Protein AF-A0AAV9NXJ0-F1 (afdb_monomer_lite)

Structure (mmCIF, N/CA/C/O backbone):
data_AF-A0AAV9NXJ0-F1
#
_entry.id   AF-A0AAV9NXJ0-F1
#
loop_
_atom_site.group_PDB
_atom_site.id
_atom_site.type_symbol
_atom_site.label_atom_id
_atom_site.label_alt_id
_atom_site.label_comp_id
_atom_site.label_asym_id
_atom_site.label_entity_id
_atom_site.label_seq_id
_atom_site.pdbx_PDB_ins_code
_atom_site.Cartn_x
_atom_site.Cartn_y
_atom_site.Cartn_z
_atom_site.occupancy
_atom_site.B_iso_or_equiv
_atom_site.auth_seq_id
_atom_site.auth_comp_id
_atom_site.auth_asym_id
_atom_site.auth_atom_id
_atom_site.pdbx_PDB_model_num
ATOM 1 N N . MET A 1 1 ? -2.490 9.723 11.338 1.00 73.31 1 MET A N 1
ATOM 2 C CA . MET A 1 1 ? -1.341 8.798 11.283 1.00 73.31 1 MET A CA 1
ATOM 3 C C . MET A 1 1 ? -0.363 9.267 10.220 1.00 73.31 1 MET A C 1
ATOM 5 O O . MET A 1 1 ? -0.807 9.698 9.161 1.00 73.31 1 MET A O 1
ATOM 9 N N . THR A 1 2 ? 0.937 9.187 10.500 1.00 88.38 2 THR A N 1
ATOM 10 C CA . THR A 1 2 ? 2.008 9.482 9.538 1.00 88.38 2 THR A CA 1
ATOM 11 C C . THR A 1 2 ? 2.525 8.170 8.956 1.00 88.38 2 THR A C 1
ATOM 13 O O . THR A 1 2 ? 2.880 7.269 9.711 1.00 88.38 2 THR A O 1
ATOM 16 N N . TRP A 1 3 ? 2.547 8.047 7.628 1.00 91.56 3 TRP A N 1
ATOM 17 C CA . TRP A 1 3 ? 3.073 6.862 6.946 1.00 91.56 3 TRP A CA 1
ATOM 18 C C . TRP A 1 3 ? 4.601 6.879 6.963 1.00 91.56 3 TRP A C 1
ATOM 20 O O . TRP A 1 3 ? 5.213 7.838 6.495 1.00 91.56 3 TRP A O 1
ATOM 30 N N . THR A 1 4 ? 5.203 5.829 7.515 1.00 94.81 4 THR A N 1
ATOM 31 C CA . THR A 1 4 ? 6.653 5.609 7.515 1.00 94.81 4 THR A CA 1
ATOM 32 C C . THR A 1 4 ? 7.031 4.614 6.422 1.00 94.81 4 THR A C 1
ATOM 34 O O . THR A 1 4 ? 6.192 3.832 5.975 1.00 94.81 4 THR A O 1
ATOM 37 N N . SER A 1 5 ? 8.306 4.586 6.032 1.00 95.38 5 SER A N 1
ATOM 38 C CA . SER A 1 5 ? 8.808 3.608 5.057 1.00 95.38 5 SER A CA 1
ATOM 39 C C . SER A 1 5 ? 8.569 2.161 5.504 1.00 95.38 5 SER A C 1
ATOM 41 O O . SER A 1 5 ? 8.281 1.302 4.676 1.00 95.38 5 SER A O 1
ATOM 43 N N . GLU A 1 6 ? 8.637 1.892 6.813 1.00 95.12 6 GLU A N 1
ATOM 44 C CA . GLU A 1 6 ? 8.333 0.566 7.360 1.00 95.12 6 GLU A CA 1
ATOM 45 C C . GLU A 1 6 ? 6.843 0.227 7.226 1.00 95.12 6 GLU A C 1
ATOM 47 O O . GLU A 1 6 ? 6.500 -0.879 6.814 1.00 95.12 6 GLU A O 1
ATOM 52 N N . ALA A 1 7 ? 5.952 1.189 7.487 1.00 94.69 7 ALA A N 1
ATOM 53 C CA . ALA A 1 7 ? 4.517 0.985 7.311 1.00 94.69 7 ALA A CA 1
ATOM 54 C C . ALA A 1 7 ? 4.148 0.751 5.834 1.00 94.69 7 ALA A C 1
ATOM 56 O O . ALA A 1 7 ? 3.334 -0.119 5.528 1.00 94.69 7 ALA A O 1
ATOM 57 N N . ASP A 1 8 ? 4.783 1.476 4.908 1.00 95.69 8 ASP A N 1
ATOM 58 C CA . ASP A 1 8 ? 4.602 1.254 3.470 1.00 95.69 8 ASP A CA 1
ATOM 59 C C . ASP A 1 8 ? 5.090 -0.126 3.043 1.00 95.69 8 ASP A C 1
ATOM 61 O O . ASP A 1 8 ? 4.395 -0.828 2.310 1.00 95.69 8 ASP A O 1
ATOM 65 N N . ARG A 1 9 ? 6.267 -0.541 3.523 1.00 96.50 9 ARG A N 1
ATOM 66 C CA . ARG A 1 9 ? 6.810 -1.874 3.265 1.00 96.50 9 ARG A CA 1
ATOM 67 C C . ARG A 1 9 ? 5.843 -2.953 3.744 1.00 96.50 9 ARG A C 1
ATOM 69 O O . ARG A 1 9 ? 5.534 -3.863 2.980 1.00 96.50 9 ARG A O 1
ATOM 76 N N . GLN A 1 10 ? 5.336 -2.846 4.970 1.00 95.44 10 GLN A N 1
ATOM 77 C CA . GLN A 1 10 ? 4.346 -3.783 5.502 1.00 95.44 10 GLN A CA 1
ATOM 78 C C . GLN A 1 10 ? 3.068 -3.810 4.653 1.00 95.44 10 GLN A C 1
ATOM 80 O O . GLN A 1 10 ? 2.591 -4.887 4.300 1.00 95.44 10 GLN A O 1
ATOM 85 N N . LEU A 1 11 ? 2.545 -2.643 4.263 1.00 95.00 11 LEU A N 1
ATOM 86 C CA . LEU A 1 11 ? 1.359 -2.543 3.411 1.00 95.00 11 LEU A CA 1
ATOM 87 C C . LEU A 1 11 ? 1.574 -3.2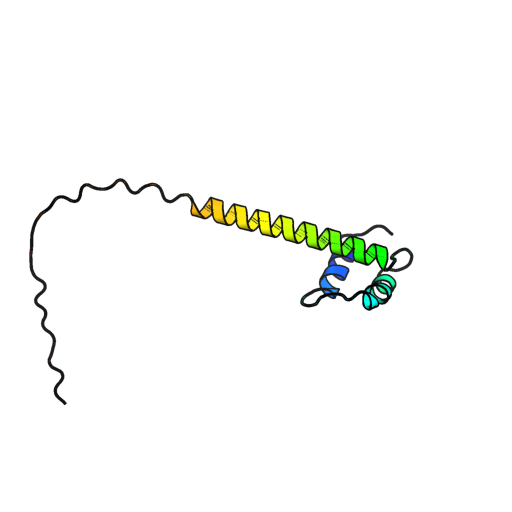05 2.040 1.00 95.00 11 LEU A C 1
ATOM 89 O O . LEU A 1 11 ? 0.691 -3.906 1.547 1.00 95.00 11 LEU A O 1
ATOM 93 N N . LEU A 1 12 ? 2.748 -3.016 1.435 1.00 95.44 12 LEU A N 1
ATOM 94 C CA . LEU A 1 12 ? 3.109 -3.639 0.161 1.00 95.44 12 LEU A CA 1
ATOM 95 C C . LEU A 1 12 ? 3.258 -5.158 0.284 1.00 95.44 12 LEU A C 1
ATOM 97 O O . LEU A 1 12 ? 2.786 -5.878 -0.592 1.00 95.44 12 LEU A O 1
ATOM 101 N N . LEU A 1 13 ? 3.857 -5.650 1.372 1.00 95.44 13 LEU A N 1
ATOM 102 C CA . LEU A 1 13 ? 3.977 -7.087 1.636 1.00 95.44 13 LEU A CA 1
ATOM 103 C C . LEU A 1 13 ? 2.605 -7.761 1.774 1.00 95.44 13 LEU A C 1
ATOM 105 O O . LEU A 1 13 ? 2.419 -8.869 1.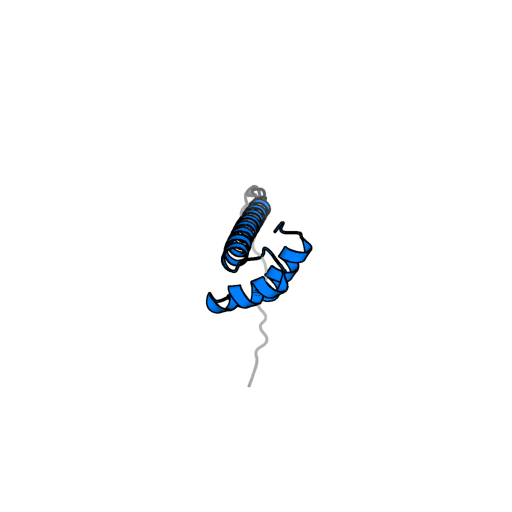282 1.00 95.44 13 LEU A O 1
ATOM 109 N N . LEU A 1 14 ? 1.625 -7.083 2.375 1.00 93.69 14 LEU A N 1
ATOM 110 C CA . LEU A 1 14 ? 0.258 -7.602 2.496 1.00 93.69 14 LEU A CA 1
ATOM 111 C C . LEU A 1 14 ? -0.477 -7.709 1.151 1.00 93.69 14 LEU A C 1
ATOM 113 O O . LEU A 1 14 ? -1.381 -8.540 1.026 1.00 93.69 14 LEU A O 1
ATOM 117 N N . GLY A 1 15 ? -0.117 -6.876 0.171 1.00 91.31 15 GLY A N 1
ATOM 118 C CA . GLY A 1 15 ? -0.696 -6.850 -1.178 1.00 91.31 15 GLY A CA 1
ATOM 119 C C . GLY A 1 15 ? 0.149 -7.552 -2.244 1.00 91.31 15 GLY A C 1
ATOM 120 O O . GLY A 1 15 ? -0.144 -7.442 -3.432 1.00 91.31 15 GLY A O 1
ATOM 121 N N . LEU A 1 16 ? 1.227 -8.235 -1.863 1.00 92.94 16 LEU A N 1
ATOM 122 C CA . LEU A 1 16 ? 2.136 -8.853 -2.821 1.00 92.94 16 LEU A CA 1
ATOM 123 C C . LEU A 1 16 ? 1.492 -10.111 -3.420 1.00 92.94 16 LEU A C 1
ATOM 125 O O . LEU A 1 16 ? 1.088 -11.019 -2.699 1.00 92.94 16 LEU A O 1
ATOM 129 N N . GLY A 1 17 ? 1.371 -10.148 -4.749 1.00 87.19 17 GLY A N 1
ATOM 130 C CA . GLY A 1 17 ? 0.798 -11.287 -5.477 1.00 87.19 17 GLY A CA 1
ATOM 131 C C . GLY A 1 17 ? -0.725 -11.432 -5.379 1.00 87.19 17 GLY A C 1
ATOM 132 O O . GLY A 1 17 ? -1.256 -12.446 -5.824 1.00 87.19 17 GLY A O 1
ATOM 133 N N . ARG A 1 18 ? -1.436 -10.445 -4.818 1.00 92.69 18 ARG A N 1
ATOM 134 C CA . ARG A 1 18 ? -2.903 -10.451 -4.723 1.00 92.69 18 ARG A CA 1
ATOM 135 C C . ARG A 1 18 ? -3.479 -9.041 -4.724 1.00 92.69 18 ARG A C 1
ATOM 137 O O . ARG A 1 18 ? -2.826 -8.097 -4.287 1.00 92.69 18 ARG A O 1
ATOM 144 N N . ASP A 1 19 ? -4.732 -8.907 -5.135 1.00 90.94 19 ASP A N 1
ATOM 145 C CA . ASP A 1 19 ? -5.470 -7.666 -4.925 1.00 90.94 19 ASP A CA 1
ATOM 146 C C . ASP A 1 19 ? -6.123 -7.647 -3.546 1.00 90.94 19 ASP A C 1
ATOM 148 O O . ASP A 1 19 ? -6.722 -8.625 -3.102 1.00 90.94 19 ASP A O 1
ATOM 152 N N . ILE A 1 20 ? -5.994 -6.504 -2.875 1.00 93.75 20 ILE A N 1
ATOM 153 C CA . ILE A 1 20 ? -6.646 -6.246 -1.594 1.00 93.75 20 ILE A CA 1
ATOM 154 C C . ILE A 1 20 ? -8.081 -5.819 -1.883 1.00 93.75 20 ILE A C 1
ATOM 156 O O . ILE A 1 20 ? -8.299 -4.806 -2.557 1.00 93.75 20 ILE A O 1
ATOM 160 N N . VAL A 1 21 ? -9.051 -6.576 -1.376 1.00 94.56 21 VAL A N 1
ATOM 161 C CA . VAL A 1 21 ? -10.474 -6.283 -1.583 1.00 94.56 21 VAL A CA 1
ATOM 162 C C . VAL A 1 21 ? -10.998 -5.295 -0.530 1.00 94.56 21 VAL A C 1
ATOM 164 O O . VAL A 1 21 ? -10.437 -5.195 0.564 1.00 94.56 21 VAL A O 1
ATOM 167 N N . PRO A 1 22 ? -12.097 -4.561 -0.805 1.00 92.81 22 PRO A N 1
ATOM 168 C CA . PRO A 1 22 ? -12.592 -3.518 0.094 1.00 92.81 22 PRO A CA 1
ATOM 169 C C . PRO A 1 22 ? -12.854 -3.955 1.542 1.00 92.81 22 PRO A C 1
ATOM 171 O O . PRO A 1 22 ? -12.638 -3.170 2.466 1.00 92.81 22 PRO A O 1
ATOM 174 N N . SER A 1 23 ? -13.285 -5.201 1.752 1.00 94.38 23 SER A N 1
ATOM 175 C CA . SER A 1 23 ? -13.547 -5.759 3.084 1.00 94.38 23 SER A CA 1
ATOM 176 C C . SER A 1 23 ? -12.283 -5.931 3.935 1.00 94.38 23 SER A C 1
ATOM 178 O O . SER A 1 23 ? -12.370 -5.939 5.160 1.00 94.38 23 SER A O 1
ATOM 180 N N . GLU A 1 24 ? -11.103 -6.025 3.320 1.00 95.88 24 GLU A N 1
ATOM 181 C CA . GLU A 1 24 ? -9.841 -6.271 4.023 1.00 95.88 24 GLU A CA 1
ATOM 182 C C . GLU A 1 24 ? -9.203 -4.991 4.567 1.00 95.88 24 GLU A C 1
ATOM 184 O O . GLU A 1 24 ? -8.423 -5.048 5.518 1.00 95.88 24 GLU A O 1
ATOM 189 N N . TYR A 1 25 ? -9.543 -3.817 4.022 1.00 95.81 25 TYR A N 1
ATOM 190 C CA . TYR A 1 25 ? -8.915 -2.559 4.435 1.00 95.81 25 TYR A CA 1
ATOM 191 C C . TYR A 1 25 ? -9.118 -2.243 5.918 1.00 95.81 25 TYR A C 1
ATOM 193 O O . TYR A 1 25 ? -8.231 -1.658 6.537 1.00 95.81 25 TYR A O 1
ATOM 201 N N . ALA A 1 26 ? -10.254 -2.635 6.500 1.00 95.19 26 ALA A N 1
ATOM 202 C CA . ALA A 1 26 ? -10.508 -2.453 7.927 1.00 95.19 26 ALA A CA 1
ATOM 203 C C . ALA A 1 26 ? -9.585 -3.330 8.791 1.00 95.19 26 ALA A C 1
ATOM 205 O O . ALA A 1 26 ? -9.014 -2.841 9.765 1.00 95.19 26 ALA A O 1
ATOM 206 N N . ALA A 1 27 ? -9.388 -4.593 8.401 1.00 95.06 27 ALA A N 1
ATOM 207 C CA . ALA A 1 27 ? -8.491 -5.513 9.097 1.00 95.06 27 ALA A CA 1
ATOM 208 C C . ALA A 1 27 ? -7.028 -5.062 8.984 1.00 95.06 27 ALA A C 1
ATOM 210 O O . ALA A 1 27 ? -6.297 -5.055 9.970 1.00 95.06 27 ALA A O 1
ATOM 211 N N . ILE A 1 28 ? -6.623 -4.605 7.798 1.00 95.19 28 ILE A N 1
ATOM 212 C CA . ILE A 1 28 ? -5.278 -4.076 7.559 1.00 95.19 28 ILE A CA 1
ATOM 213 C C . ILE A 1 28 ? -5.045 -2.806 8.383 1.00 95.19 28 ILE A C 1
ATOM 215 O O . ILE A 1 28 ? -3.999 -2.663 9.009 1.00 95.19 28 ILE A O 1
ATOM 219 N N . ALA A 1 29 ? -6.020 -1.895 8.433 1.00 95.50 29 ALA A N 1
ATOM 220 C CA . ALA A 1 29 ? -5.918 -0.671 9.222 1.00 95.50 29 ALA A CA 1
ATOM 221 C C . ALA A 1 29 ? -5.681 -0.953 10.716 1.00 95.50 29 ALA A C 1
ATOM 223 O O . ALA A 1 29 ? -4.873 -0.269 11.342 1.00 95.50 29 ALA A O 1
ATOM 224 N N . ALA A 1 30 ? -6.306 -2.001 11.265 1.00 94.44 30 ALA A N 1
ATOM 225 C CA . ALA A 1 30 ? -6.109 -2.408 12.655 1.00 94.44 30 ALA A CA 1
ATOM 226 C C . ALA A 1 30 ? -4.656 -2.821 12.975 1.00 94.44 30 ALA A C 1
ATOM 228 O O . ALA A 1 30 ? -4.227 -2.675 14.117 1.00 94.44 30 ALA A O 1
ATOM 229 N N . MET A 1 31 ? -3.877 -3.271 11.982 1.00 93.75 31 MET A N 1
ATOM 230 C CA . MET A 1 31 ? -2.467 -3.648 12.167 1.00 93.75 31 MET A CA 1
ATOM 231 C C . MET A 1 31 ? -1.535 -2.442 12.347 1.00 93.75 31 MET A C 1
ATOM 233 O O . MET A 1 31 ? -0.471 -2.572 12.944 1.00 93.75 31 MET A O 1
ATOM 237 N N . PHE A 1 32 ? -1.925 -1.270 11.840 1.00 91.75 32 PHE A N 1
ATOM 238 C CA . PHE A 1 32 ? -1.106 -0.054 11.851 1.00 91.75 32 PHE A CA 1
ATOM 239 C C . PHE A 1 32 ? -1.357 0.844 13.074 1.00 91.75 32 PHE A C 1
ATOM 241 O O . PHE A 1 32 ? -0.619 1.804 13.300 1.00 91.75 32 PHE A O 1
ATOM 248 N N . GLY A 1 33 ? -2.366 0.516 13.885 1.00 87.50 33 GLY A N 1
ATOM 249 C CA . GLY A 1 33 ? -2.671 1.205 15.133 1.00 87.50 33 GLY A CA 1
ATOM 250 C C . GLY A 1 33 ? -3.597 2.424 14.988 1.00 87.50 33 GLY A C 1
ATOM 251 O O . GLY A 1 33 ? -4.195 2.666 13.933 1.00 87.50 33 GLY A O 1
ATOM 252 N N . PRO A 1 34 ? -3.774 3.192 16.078 1.00 82.44 34 PRO A N 1
ATOM 253 C CA . PRO A 1 34 ? -4.742 4.279 16.132 1.00 82.44 34 PRO A CA 1
ATOM 254 C C . PRO A 1 34 ? -4.423 5.376 15.108 1.00 82.44 34 PRO A C 1
ATOM 256 O O . PRO A 1 34 ? -3.330 5.939 15.062 1.00 82.44 34 PRO A O 1
ATOM 259 N N . GLY A 1 35 ? -5.418 5.699 14.279 1.00 82.69 35 GLY A N 1
ATOM 260 C CA . GLY A 1 35 ? -5.317 6.725 13.240 1.00 82.69 35 GLY A CA 1
ATOM 261 C C . GLY A 1 35 ? -5.044 6.197 11.829 1.00 82.69 35 GLY A C 1
ATOM 262 O O . GLY A 1 35 ? -5.074 7.004 10.896 1.00 82.69 35 GLY A O 1
ATOM 263 N N . ALA A 1 36 ? -4.823 4.892 11.647 1.00 91.19 36 ALA A N 1
ATOM 264 C CA . ALA A 1 36 ? -5.009 4.236 10.3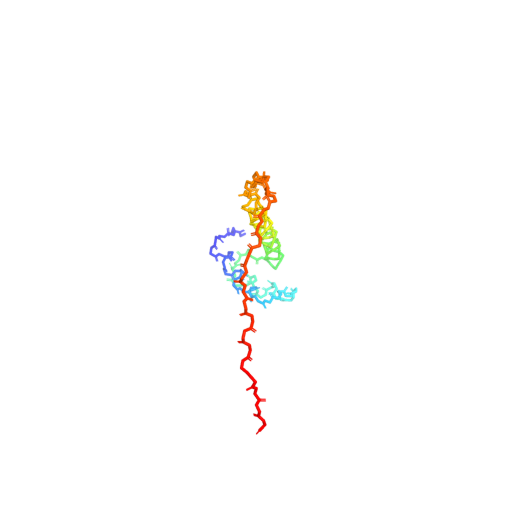57 1.00 91.19 36 ALA A CA 1
ATOM 265 C C . ALA A 1 36 ? -6.492 3.891 10.191 1.00 91.19 36 ALA A C 1
ATOM 267 O O . ALA A 1 36 ? -7.049 3.094 10.939 1.00 91.19 36 ALA A O 1
ATOM 268 N N . THR A 1 37 ? -7.154 4.509 9.216 1.00 95.88 37 THR A N 1
ATOM 269 C CA . THR A 1 37 ? -8.512 4.128 8.809 1.00 95.88 37 THR A CA 1
ATOM 270 C C . THR A 1 37 ? -8.445 3.289 7.539 1.00 95.88 37 THR A C 1
ATOM 272 O O . THR A 1 37 ? -7.496 3.416 6.764 1.00 95.88 37 THR A O 1
ATOM 275 N N . ALA A 1 38 ? -9.470 2.474 7.275 1.00 95.56 38 ALA A N 1
ATOM 276 C CA . ALA A 1 38 ? -9.577 1.714 6.024 1.00 95.56 38 ALA A CA 1
ATOM 277 C C . ALA A 1 38 ? -9.383 2.615 4.787 1.00 95.56 38 ALA A C 1
ATOM 279 O O . ALA A 1 38 ? -8.635 2.286 3.868 1.00 95.56 38 ALA A O 1
ATOM 280 N N . ARG A 1 39 ? -9.981 3.813 4.822 1.00 95.31 39 ARG A N 1
ATOM 281 C CA . ARG A 1 39 ? -9.812 4.839 3.790 1.00 95.31 39 ARG A CA 1
ATOM 282 C C . ARG A 1 39 ? -8.360 5.309 3.664 1.00 95.31 39 ARG A C 1
ATOM 284 O O . ARG A 1 39 ? -7.856 5.401 2.551 1.00 95.31 39 ARG A O 1
ATOM 291 N N . ALA A 1 40 ? -7.672 5.572 4.776 1.00 95.12 40 ALA A N 1
ATOM 292 C CA . ALA A 1 40 ? -6.271 5.992 4.748 1.00 95.12 40 ALA A CA 1
ATOM 293 C C . ALA A 1 40 ? -5.354 4.910 4.149 1.00 95.12 40 ALA A C 1
ATOM 295 O O . ALA A 1 40 ? -4.440 5.238 3.392 1.00 95.12 40 ALA A O 1
ATOM 296 N N . VAL A 1 41 ? -5.616 3.631 4.448 1.00 96.06 41 VAL A N 1
ATOM 297 C CA . VAL A 1 41 ? -4.905 2.487 3.853 1.00 96.06 41 VAL A CA 1
ATOM 298 C C . VAL A 1 41 ? -5.150 2.427 2.345 1.00 96.06 41 VAL A C 1
ATOM 300 O O . VAL A 1 41 ? -4.198 2.347 1.570 1.00 96.06 41 VAL A O 1
ATOM 303 N N . GLN A 1 42 ? -6.411 2.521 1.916 1.00 95.94 42 GLN A N 1
ATOM 304 C CA . GLN A 1 42 ? -6.780 2.507 0.500 1.00 95.94 42 GLN A CA 1
ATOM 305 C C . GLN A 1 42 ? -6.121 3.662 -0.271 1.00 95.94 42 GLN A C 1
ATOM 307 O O . GLN A 1 42 ? -5.518 3.453 -1.326 1.00 95.94 42 GLN A O 1
ATOM 312 N N . GLU A 1 43 ? -6.190 4.881 0.266 1.00 95.62 43 GLU A N 1
ATOM 313 C CA . GLU A 1 43 ? -5.558 6.064 -0.322 1.00 95.62 43 GLU A CA 1
ATOM 314 C C . GLU A 1 43 ? -4.035 5.908 -0.405 1.00 95.62 43 GLU A C 1
ATOM 316 O O . GLU A 1 43 ? -3.428 6.284 -1.415 1.00 95.62 43 GLU A O 1
ATOM 321 N N . ARG A 1 44 ? -3.402 5.326 0.624 1.00 95.88 44 ARG A N 1
ATOM 322 C CA . ARG A 1 44 ? -1.956 5.087 0.618 1.00 95.88 44 ARG A CA 1
ATOM 323 C C . ARG A 1 44 ? -1.558 4.054 -0.425 1.00 95.88 44 ARG A C 1
ATOM 325 O O . ARG A 1 44 ? -0.644 4.317 -1.204 1.00 95.88 44 ARG A O 1
ATOM 332 N N . LEU A 1 45 ? -2.273 2.936 -0.499 1.00 94.94 45 LEU A N 1
ATOM 333 C CA . LEU A 1 45 ? -2.021 1.896 -1.492 1.00 94.94 45 LEU A CA 1
ATOM 334 C C . LEU A 1 45 ? -2.190 2.431 -2.920 1.00 94.94 45 LEU A C 1
ATOM 336 O O . LEU A 1 45 ? -1.370 2.141 -3.787 1.00 94.94 45 LEU A O 1
ATOM 340 N N . CYS A 1 46 ? -3.206 3.265 -3.166 1.00 95.12 46 CYS A N 1
ATOM 341 C CA . CYS A 1 46 ? -3.400 3.908 -4.466 1.00 95.12 46 CYS A CA 1
ATOM 342 C C . CYS A 1 46 ? -2.206 4.801 -4.845 1.00 95.12 46 CYS A C 1
ATOM 344 O O . CYS A 1 46 ? -1.730 4.751 -5.980 1.00 95.12 46 CYS A O 1
ATOM 346 N N . LYS A 1 47 ? -1.676 5.581 -3.891 1.00 96.50 47 LYS A N 1
ATOM 347 C CA . LYS A 1 47 ? -0.466 6.391 -4.104 1.00 96.50 47 LYS A CA 1
ATOM 348 C C . LYS A 1 47 ? 0.748 5.523 -4.445 1.00 96.50 47 LYS A C 1
ATOM 350 O O . LYS A 1 47 ? 1.434 5.829 -5.417 1.00 96.50 47 LYS A O 1
ATOM 355 N N . LEU A 1 48 ? 0.972 4.432 -3.711 1.00 95.81 48 LEU A N 1
ATOM 356 C CA . LEU A 1 48 ? 2.084 3.506 -3.962 1.00 95.81 48 LEU A CA 1
ATOM 357 C C . LEU A 1 48 ? 1.969 2.829 -5.340 1.00 95.81 48 LEU A C 1
ATOM 359 O O . LEU A 1 48 ? 2.949 2.784 -6.078 1.00 95.81 48 LEU A O 1
ATOM 363 N N . LYS A 1 49 ? 0.767 2.391 -5.745 1.00 94.38 49 LYS A N 1
ATOM 364 C CA . LYS A 1 49 ? 0.523 1.827 -7.088 1.00 94.38 49 LYS A CA 1
ATOM 365 C C . LYS A 1 49 ? 0.831 2.839 -8.205 1.00 94.38 49 LYS A C 1
ATOM 367 O O . LYS A 1 49 ? 1.434 2.478 -9.211 1.00 94.38 49 LYS A O 1
ATOM 372 N N . ARG A 1 50 ? 0.477 4.119 -8.027 1.00 96.56 50 ARG A N 1
ATOM 373 C CA . ARG A 1 50 ? 0.829 5.186 -8.990 1.00 96.56 50 ARG A CA 1
ATOM 374 C C . ARG A 1 50 ? 2.338 5.409 -9.079 1.00 96.56 50 ARG A C 1
ATOM 376 O O . ARG A 1 50 ? 2.859 5.578 -10.175 1.00 96.56 50 ARG A O 1
ATOM 383 N N . GLN A 1 51 ? 3.037 5.387 -7.945 1.00 96.12 51 GLN A N 1
ATOM 384 C CA . GLN A 1 51 ? 4.498 5.501 -7.917 1.00 96.12 51 GLN A CA 1
ATOM 385 C C . GLN A 1 51 ? 5.163 4.319 -8.626 1.00 96.12 51 GLN A C 1
ATOM 387 O O . GLN A 1 51 ? 6.048 4.527 -9.450 1.00 96.12 51 GLN A O 1
ATOM 392 N N . GLN A 1 52 ? 4.690 3.096 -8.377 1.00 95.44 52 GLN A N 1
ATOM 393 C CA . GLN A 1 52 ? 5.161 1.902 -9.077 1.00 95.44 52 GLN A CA 1
ATOM 394 C C . GLN A 1 52 ? 4.979 2.029 -10.596 1.00 95.44 52 GLN A C 1
ATOM 396 O O . GLN A 1 52 ? 5.919 1.764 -11.341 1.00 95.44 52 GLN A O 1
ATOM 401 N N . ALA A 1 53 ? 3.802 2.464 -11.055 1.00 95.94 53 ALA A N 1
ATOM 402 C CA . ALA A 1 53 ? 3.530 2.657 -12.479 1.00 95.94 53 ALA A CA 1
ATOM 403 C C . ALA A 1 53 ? 4.496 3.670 -13.116 1.00 95.94 53 ALA A C 1
ATOM 405 O O . ALA A 1 53 ? 5.091 3.376 -14.150 1.00 95.94 53 ALA A O 1
ATOM 406 N N . ALA A 1 54 ? 4.725 4.811 -12.459 1.00 97.06 54 ALA A N 1
ATOM 407 C CA . ALA A 1 54 ? 5.674 5.819 -12.929 1.00 97.06 54 ALA A CA 1
ATOM 408 C C . ALA A 1 54 ? 7.119 5.286 -13.000 1.00 97.06 54 ALA A C 1
ATOM 410 O O . ALA A 1 54 ? 7.845 5.577 -13.949 1.00 97.06 54 ALA A O 1
ATOM 411 N N . MET A 1 55 ? 7.544 4.469 -12.028 1.00 95.94 55 MET A N 1
ATOM 412 C CA . MET A 1 55 ? 8.875 3.847 -12.046 1.00 95.94 55 MET A CA 1
ATOM 413 C C . MET A 1 55 ? 9.017 2.818 -13.173 1.00 95.94 55 MET A C 1
ATOM 415 O O . MET A 1 55 ? 10.052 2.777 -13.835 1.00 95.94 55 MET A O 1
ATOM 419 N N . LEU A 1 56 ? 7.984 2.006 -13.419 1.00 95.62 56 LEU A N 1
ATOM 420 C CA . LEU A 1 56 ? 7.960 1.053 -14.533 1.00 95.62 56 LEU A CA 1
ATOM 421 C C . LEU A 1 56 ? 8.011 1.765 -15.887 1.00 95.62 56 LEU A C 1
ATOM 423 O O . LEU A 1 56 ? 8.757 1.345 -16.769 1.00 95.62 56 LEU A O 1
ATOM 427 N N . GLU A 1 57 ? 7.278 2.866 -16.039 1.00 96.50 57 GLU A N 1
ATOM 428 C CA . GLU A 1 57 ? 7.316 3.693 -17.245 1.00 96.50 57 GLU A CA 1
ATOM 429 C C . GLU A 1 57 ? 8.704 4.309 -17.471 1.00 96.50 57 GLU A C 1
ATOM 431 O O . GLU A 1 57 ? 9.243 4.228 -18.578 1.00 96.50 57 GLU A O 1
ATOM 436 N N . ALA A 1 58 ? 9.322 4.852 -16.417 1.00 95.38 58 ALA A N 1
ATOM 437 C CA . ALA A 1 58 ? 10.678 5.388 -16.478 1.00 95.38 58 ALA A CA 1
ATOM 438 C C . ALA A 1 58 ? 11.705 4.312 -16.869 1.00 95.38 58 ALA A C 1
ATOM 440 O O . ALA A 1 58 ? 12.535 4.547 -17.749 1.00 95.38 58 ALA A O 1
ATOM 441 N N . MET A 1 59 ? 11.619 3.111 -16.285 1.00 94.81 59 MET A N 1
ATOM 442 C CA . MET A 1 59 ? 12.478 1.981 -16.662 1.00 94.81 59 MET A CA 1
ATOM 443 C C . MET A 1 59 ? 12.270 1.565 -18.122 1.00 94.81 59 MET A C 1
ATOM 445 O O . MET A 1 59 ? 13.243 1.352 -18.846 1.00 94.81 59 MET A O 1
ATOM 449 N N . ALA A 1 60 ? 11.020 1.500 -18.585 1.00 94.00 60 ALA A N 1
ATOM 450 C CA . ALA A 1 60 ? 10.712 1.174 -19.973 1.00 94.00 60 ALA A CA 1
ATOM 451 C C . ALA A 1 60 ? 11.265 2.229 -20.947 1.00 94.00 60 ALA A C 1
ATOM 453 O O . ALA A 1 60 ? 11.753 1.881 -22.021 1.00 94.00 60 ALA A O 1
ATOM 454 N N . LEU A 1 61 ? 11.221 3.514 -20.580 1.00 91.44 61 LEU A N 1
ATOM 455 C CA . LEU A 1 61 ? 11.812 4.590 -21.373 1.00 91.44 61 LEU A CA 1
ATOM 456 C C . LEU A 1 61 ? 13.341 4.469 -21.442 1.00 91.44 61 LEU A C 1
ATOM 458 O O . LEU A 1 61 ? 13.902 4.567 -22.530 1.00 91.44 61 LEU A O 1
ATOM 462 N N . MET A 1 62 ? 14.005 4.191 -20.316 1.00 90.19 62 MET A N 1
ATOM 463 C CA . MET A 1 62 ? 15.458 3.980 -20.275 1.00 90.19 62 MET A CA 1
ATOM 464 C C . MET A 1 62 ? 15.894 2.788 -21.135 1.00 90.19 62 MET A C 1
ATOM 466 O O . MET A 1 62 ? 16.869 2.897 -21.876 1.00 90.19 62 MET A O 1
ATOM 470 N N . ALA A 1 63 ? 15.145 1.683 -21.092 1.00 90.06 63 ALA A N 1
ATOM 471 C CA . ALA A 1 63 ? 15.411 0.505 -21.917 1.00 90.06 63 ALA A CA 1
ATOM 472 C C . ALA A 1 63 ? 15.260 0.785 -23.425 1.00 90.06 63 ALA A C 1
ATOM 474 O O . ALA A 1 63 ? 16.008 0.242 -24.234 1.00 90.06 63 ALA A O 1
ATOM 475 N N . ARG A 1 64 ? 14.323 1.659 -23.824 1.00 84.81 64 ARG A N 1
ATOM 476 C CA . ARG A 1 64 ? 14.190 2.090 -25.227 1.00 84.81 64 ARG A CA 1
ATOM 477 C C . ARG A 1 64 ? 15.348 2.984 -25.66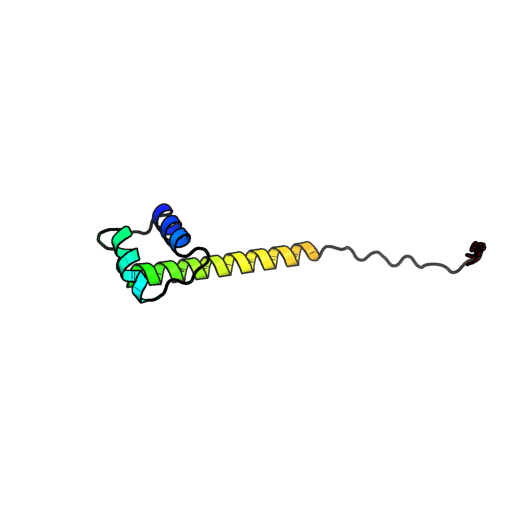7 1.00 84.81 64 ARG A C 1
ATOM 479 O O . ARG A 1 64 ? 15.846 2.820 -26.775 1.00 84.81 64 ARG A O 1
ATOM 486 N N . SER A 1 65 ? 15.792 3.898 -24.806 1.00 79.25 65 SER A N 1
ATOM 487 C CA . SER A 1 65 ? 16.914 4.795 -25.108 1.00 79.25 65 SER A CA 1
ATOM 488 C C . SER A 1 65 ? 18.249 4.054 -25.227 1.00 79.25 65 SER A C 1
ATOM 490 O O . SER A 1 65 ? 19.085 4.442 -26.039 1.00 79.25 65 SER A O 1
ATOM 492 N N . SER A 1 66 ? 18.459 2.972 -24.467 1.00 69.19 66 SER A N 1
ATOM 493 C CA . SER A 1 66 ? 19.684 2.166 -24.570 1.00 69.19 66 SER A CA 1
ATOM 494 C C . SER A 1 66 ? 19.739 1.289 -25.828 1.00 69.19 66 SER A C 1
ATOM 496 O O . SER A 1 66 ? 20.831 0.978 -26.298 1.00 69.19 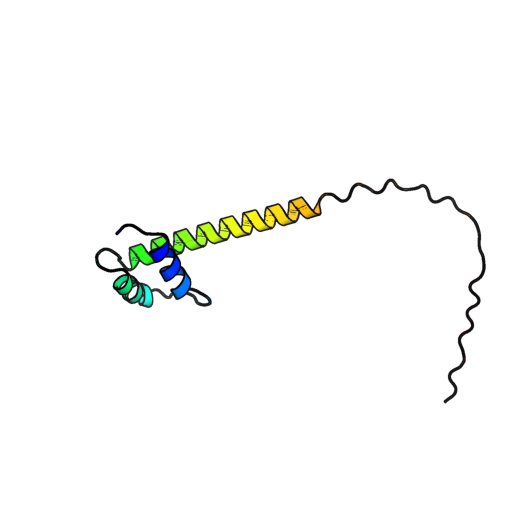66 SER A O 1
ATOM 498 N N . ALA A 1 67 ? 18.592 0.945 -26.4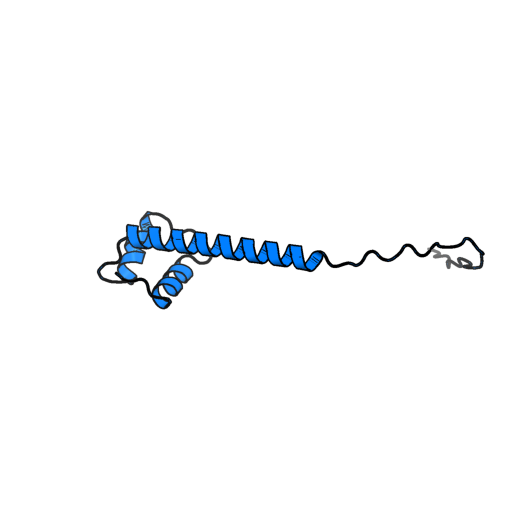25 1.00 61.50 67 ALA A N 1
ATOM 499 C CA . ALA A 1 67 ? 18.516 0.177 -27.671 1.00 61.50 67 ALA A CA 1
ATOM 500 C C . ALA A 1 67 ? 18.811 1.007 -28.944 1.00 61.50 67 ALA A C 1
ATOM 502 O O . ALA A 1 67 ? 18.886 0.450 -30.036 1.00 61.50 67 ALA A O 1
ATOM 503 N N . GLY A 1 68 ? 18.978 2.331 -28.822 1.00 56.16 68 GLY A N 1
ATOM 504 C CA . GLY A 1 68 ? 19.059 3.268 -29.950 1.00 56.16 68 GLY A CA 1
ATOM 505 C C . GLY A 1 68 ? 20.457 3.648 -30.451 1.00 56.16 68 GLY A C 1
ATOM 506 O O . GLY A 1 68 ? 20.544 4.500 -31.328 1.00 56.16 68 GLY A O 1
ATOM 507 N N . ASN A 1 69 ? 21.548 3.063 -29.943 1.00 53.28 69 ASN A N 1
ATOM 508 C CA . ASN A 1 69 ? 22.907 3.401 -30.395 1.00 53.28 69 ASN A CA 1
ATOM 509 C C . ASN A 1 69 ? 23.563 2.264 -31.192 1.00 53.28 69 ASN A C 1
ATOM 511 O O . ASN A 1 69 ? 24.640 1.782 -30.843 1.00 53.28 69 ASN A O 1
ATOM 515 N N . VAL A 1 70 ? 22.907 1.825 -32.267 1.00 58.38 70 VAL A N 1
ATOM 516 C CA . VAL A 1 70 ? 23.606 1.134 -33.356 1.00 58.38 70 VAL A CA 1
ATOM 517 C C . VAL A 1 70 ? 24.029 2.231 -34.336 1.00 58.38 70 VAL A C 1
ATOM 519 O O . VAL A 1 70 ? 23.159 2.790 -35.008 1.00 58.38 70 VAL A O 1
ATOM 522 N N . PRO A 1 71 ? 25.320 2.613 -34.408 1.00 56.00 71 PRO A N 1
ATOM 523 C CA . PRO A 1 71 ? 25.762 3.548 -35.432 1.00 56.00 71 PRO A CA 1
ATOM 524 C C . PRO A 1 71 ? 25.403 2.965 -36.804 1.00 56.00 71 PRO A C 1
ATOM 526 O O . PRO A 1 71 ? 25.541 1.750 -36.990 1.00 56.00 71 PRO A O 1
ATOM 529 N N . PRO A 1 72 ? 24.950 3.779 -37.775 1.00 54.19 72 PRO A N 1
ATOM 530 C CA . PRO A 1 72 ? 24.749 3.289 -39.127 1.00 54.19 72 PRO A CA 1
ATOM 531 C C . PRO A 1 72 ? 26.084 2.717 -39.604 1.00 54.19 72 PRO A C 1
ATOM 533 O O . PRO A 1 72 ? 27.069 3.443 -39.763 1.00 54.19 72 PRO A O 1
ATOM 536 N N . ARG A 1 73 ? 26.138 1.393 -39.777 1.00 54.38 73 ARG A N 1
ATOM 537 C CA . ARG A 1 73 ? 27.253 0.725 -40.440 1.00 54.38 73 ARG A CA 1
ATOM 538 C C . ARG A 1 73 ? 27.277 1.333 -41.837 1.00 54.38 73 ARG A C 1
ATOM 540 O O . ARG A 1 73 ? 26.363 1.071 -42.614 1.00 54.38 73 ARG A O 1
ATOM 547 N N . LYS A 1 74 ? 28.240 2.230 -42.104 1.00 51.06 74 LYS A N 1
ATOM 548 C CA . LYS A 1 74 ? 28.493 2.773 -43.446 1.00 51.06 74 LYS A CA 1
ATOM 549 C C . LYS A 1 74 ? 28.399 1.594 -44.404 1.00 51.06 74 LYS A C 1
ATOM 551 O O . LYS A 1 74 ? 29.121 0.617 -44.204 1.00 51.06 74 LYS A O 1
ATOM 556 N N . ALA A 1 75 ? 27.473 1.678 -45.355 1.00 51.47 75 ALA A N 1
ATOM 557 C CA . ALA A 1 75 ? 27.393 0.743 -46.458 1.00 51.47 75 ALA A CA 1
ATOM 558 C C . ALA A 1 75 ? 28.781 0.722 -47.101 1.00 51.47 75 ALA A C 1
ATOM 560 O O . ALA A 1 75 ? 29.200 1.701 -47.717 1.00 51.47 75 ALA A O 1
ATOM 561 N N . ALA A 1 76 ? 29.540 -0.336 -46.825 1.00 50.41 76 ALA A N 1
ATOM 562 C CA . ALA A 1 76 ? 30.682 -0.670 -47.638 1.00 50.41 76 ALA A CA 1
ATOM 563 C C . ALA A 1 76 ? 30.069 -1.102 -48.964 1.00 50.41 76 ALA A C 1
ATOM 565 O O . ALA A 1 76 ? 29.288 -2.049 -49.013 1.00 50.41 76 ALA A O 1
ATOM 566 N N . GLU A 1 77 ? 30.333 -0.293 -49.977 1.00 53.84 77 GLU A N 1
ATOM 567 C CA . GLU A 1 77 ? 30.149 -0.591 -51.385 1.00 53.84 77 GLU A CA 1
ATOM 568 C C . GLU A 1 77 ? 30.821 -1.944 -51.656 1.00 53.84 77 GLU A C 1
ATOM 570 O O . GLU A 1 77 ? 32.044 -2.048 -51.746 1.00 53.84 77 GLU A O 1
ATOM 575 N N . GLU A 1 78 ? 30.014 -3.004 -51.626 1.00 45.16 78 GLU A N 1
ATOM 576 C CA . GLU A 1 78 ? 30.440 -4.368 -51.900 1.00 45.16 78 GLU A CA 1
ATOM 577 C C . GLU A 1 78 ? 30.582 -4.471 -53.413 1.00 45.16 78 GLU A C 1
ATOM 579 O O . GLU A 1 78 ? 29.609 -4.515 -54.166 1.00 45.16 78 GLU A O 1
ATOM 584 N N . THR A 1 79 ? 31.835 -4.358 -53.840 1.00 49.62 79 THR A N 1
ATOM 585 C CA . THR A 1 79 ? 32.247 -4.550 -55.217 1.00 49.62 79 THR A CA 1
ATOM 586 C C . THR A 1 79 ? 32.134 -6.028 -55.561 1.00 49.62 79 THR A C 1
ATOM 588 O O . THR A 1 79 ? 32.633 -6.903 -54.860 1.00 49.62 79 THR A O 1
ATOM 591 N N . ASP A 1 80 ? 31.422 -6.241 -56.656 1.00 42.47 80 ASP A N 1
ATOM 592 C CA . ASP A 1 80 ? 31.337 -7.429 -57.489 1.00 42.47 80 ASP A CA 1
ATOM 593 C C . ASP A 1 80 ? 32.710 -8.101 -57.690 1.00 42.47 80 ASP A C 1
ATOM 595 O O . ASP A 1 80 ? 33.690 -7.419 -58.007 1.00 42.47 80 ASP A O 1
ATOM 599 N N . GLY A 1 81 ? 32.789 -9.430 -57.541 1.00 46.81 81 GLY A N 1
ATOM 600 C CA . GLY A 1 81 ? 33.951 -10.175 -58.028 1.00 46.81 81 GLY A CA 1
ATOM 601 C C . GLY A 1 81 ? 34.310 -11.493 -57.336 1.00 46.81 81 GLY A C 1
ATOM 602 O O . GLY A 1 81 ? 35.050 -11.503 -56.359 1.00 46.81 81 GLY A O 1
ATOM 603 N N . VAL A 1 82 ? 33.969 -12.577 -58.040 1.00 48.50 82 VAL A N 1
ATOM 604 C CA . VAL A 1 82 ? 34.755 -13.815 -58.225 1.00 48.50 82 VAL A CA 1
ATOM 605 C C . VAL A 1 82 ? 34.413 -15.031 -57.343 1.00 48.50 82 VAL A C 1
ATOM 607 O O . VAL A 1 82 ? 34.768 -15.152 -56.174 1.00 48.50 82 VAL A O 1
ATOM 610 N N . GLU A 1 83 ? 33.725 -15.943 -58.031 1.00 50.88 83 GLU A N 1
ATOM 611 C CA . GLU A 1 83 ? 33.619 -17.400 -57.910 1.00 50.88 83 GLU A CA 1
ATOM 612 C C . GLU A 1 83 ? 34.855 -18.102 -57.312 1.00 50.88 83 GLU A C 1
ATOM 614 O O . GLU A 1 83 ? 35.964 -17.859 -57.768 1.00 50.88 83 GLU A O 1
ATOM 619 N N . ASP A 1 84 ? 34.665 -19.036 -56.370 1.00 45.56 84 ASP A N 1
ATOM 620 C CA . ASP A 1 84 ? 35.108 -20.430 -56.558 1.00 45.56 84 ASP A CA 1
ATOM 621 C C . ASP A 1 84 ? 34.731 -21.354 -55.382 1.00 45.56 84 ASP A C 1
ATOM 623 O O . ASP A 1 84 ? 34.890 -21.021 -54.208 1.00 45.56 84 ASP A O 1
ATOM 627 N N . GLY A 1 85 ? 34.285 -22.561 -55.735 1.00 52.78 85 GLY A N 1
ATOM 628 C CA . GLY A 1 85 ? 34.656 -23.793 -55.034 1.00 52.78 85 GLY A CA 1
ATOM 629 C C . GLY A 1 85 ? 34.105 -24.073 -53.632 1.00 52.78 85 GLY A C 1
ATOM 630 O O . GLY A 1 85 ? 34.859 -24.081 -52.664 1.00 52.78 85 GLY A O 1
ATOM 631 N N . TRP A 1 86 ? 32.849 -24.519 -53.543 1.00 52.81 86 TRP A N 1
ATOM 632 C CA . TRP A 1 86 ? 32.464 -25.504 -52.521 1.00 52.81 86 TRP A CA 1
ATOM 633 C C . TRP A 1 86 ? 31.792 -26.695 -53.201 1.00 52.81 86 TRP A C 1
ATOM 635 O O . TRP A 1 86 ? 30.572 -26.748 -53.356 1.00 52.81 86 TRP A O 1
ATOM 645 N N . GLU A 1 87 ? 32.617 -27.648 -53.641 1.00 56.12 87 GLU A N 1
ATOM 646 C CA . GLU A 1 87 ? 32.171 -28.995 -53.990 1.00 56.12 87 GLU A CA 1
ATOM 647 C C . GLU A 1 87 ? 31.348 -29.575 -52.833 1.00 56.12 87 GLU A C 1
ATOM 649 O O . GLU A 1 87 ? 31.853 -29.879 -51.750 1.00 56.12 87 GLU A O 1
ATOM 654 N N . MET A 1 88 ? 30.047 -29.735 -53.074 1.00 53.50 88 MET A N 1
ATOM 655 C CA . MET A 1 88 ? 29.172 -30.535 -52.233 1.00 53.50 88 MET A CA 1
ATOM 656 C C . MET A 1 88 ? 29.473 -32.016 -52.456 1.00 53.50 88 MET A C 1
ATOM 658 O O . MET A 1 88 ? 28.962 -32.626 -53.393 1.00 53.50 88 MET A O 1
ATOM 662 N N . VAL A 1 89 ? 30.240 -32.621 -51.551 1.00 60.03 89 VAL A N 1
ATOM 663 C CA . VAL A 1 89 ? 30.271 -34.080 -51.400 1.00 60.03 89 VAL A CA 1
ATOM 664 C C . VAL A 1 89 ? 29.357 -34.456 -50.236 1.00 60.03 89 VAL A C 1
ATOM 666 O O . VAL A 1 89 ? 29.749 -34.428 -49.071 1.00 60.03 89 VAL A O 1
ATOM 669 N N . LEU A 1 90 ? 28.105 -34.790 -50.554 1.00 62.97 90 LEU A N 1
ATOM 670 C CA . LEU A 1 90 ? 27.183 -35.446 -49.626 1.00 62.97 90 LEU A CA 1
ATOM 671 C C . LEU A 1 90 ? 27.448 -36.962 -49.658 1.00 62.97 90 LEU A C 1
ATOM 673 O O . LEU A 1 90 ? 27.253 -37.573 -50.711 1.00 62.97 90 LEU A O 1
ATOM 677 N N . PRO A 1 91 ? 27.844 -37.615 -48.551 1.00 58.59 91 PRO A N 1
ATOM 678 C CA . PRO A 1 91 ? 27.859 -39.068 -48.503 1.00 58.59 91 PRO A CA 1
ATOM 679 C C . PRO A 1 91 ? 26.426 -39.613 -48.430 1.00 58.59 91 PRO A C 1
ATOM 681 O O . PRO A 1 91 ? 25.647 -39.309 -47.523 1.00 58.59 91 PRO A O 1
ATOM 684 N N . VAL A 1 92 ? 26.115 -40.427 -49.437 1.00 64.75 92 VAL A N 1
ATOM 685 C CA . VAL A 1 92 ? 24.925 -41.263 -49.599 1.00 64.75 92 VAL A CA 1
ATOM 686 C C . VAL A 1 92 ? 24.661 -42.082 -48.333 1.00 64.75 92 VAL A C 1
ATOM 688 O O . VAL A 1 92 ? 25.532 -42.792 -47.835 1.00 64.75 92 VAL A O 1
ATOM 691 N N . ARG A 1 93 ? 23.430 -42.000 -47.825 1.00 48.78 93 ARG A N 1
ATOM 692 C CA . ARG A 1 93 ? 22.922 -42.838 -46.736 1.00 48.78 93 ARG A CA 1
ATOM 693 C C . ARG A 1 93 ? 22.095 -43.959 -47.370 1.00 48.78 93 ARG A C 1
ATOM 695 O O . ARG A 1 93 ? 20.937 -43.737 -47.719 1.00 48.78 93 ARG A O 1
ATOM 702 N N . GLU A 1 94 ? 22.708 -45.120 -47.590 1.00 62.78 94 GLU A N 1
ATOM 703 C CA . GLU A 1 94 ? 21.973 -46.342 -47.937 1.00 62.78 94 GLU A CA 1
ATOM 704 C C . GLU A 1 94 ? 21.288 -46.934 -46.697 1.00 62.78 94 GLU A C 1
ATOM 706 O O . GLU A 1 94 ? 21.679 -46.672 -45.557 1.00 62.78 94 GLU A O 1
ATOM 711 N N . ARG A 1 95 ? 20.184 -47.626 -46.981 1.00 63.81 95 ARG A N 1
ATOM 712 C CA . ARG A 1 95 ? 19.158 -48.134 -46.065 1.00 63.81 95 ARG A CA 1
ATOM 713 C C . ARG A 1 95 ? 19.623 -49.288 -45.189 1.00 63.81 95 ARG A C 1
ATOM 715 O O . ARG A 1 95 ? 20.427 -50.105 -45.680 1.00 63.81 95 ARG A O 1
#

Secondary structure (DSSP, 8-state):
-PPPHHHHHHHHHHTTTSPPPGGGHHHHHHHH-TT--HHHHHHHHHHHHHHHHHHHHHHHHHHHHHTT---------------------PPP---

pLDDT: mean 80.99, std 18.68, range [42.47, 97.06]

Sequence (95 aa):
MTWTSEADRQLLLLGLGRDIVPSEYAAIAAMFGPGATARAVQERLCKLKRQQAAMLEAMALMARSSAGNVPPRKAAEETDGVEDGWEMVLPVRER

Radius of gyration: 30.48 Å; chains: 1; bounding box: 49×58×74 Å

Foldseek 3Di:
DDDDPVNLVVLCVVCPPHDDDLVCLQVSQVVVDPPRHSVNSVVSVVVVVVVVVVVVVVVVVVVVVVVPPPPPPPPPPDDDDDDDDDPDDDDDDDD

Organism: NCBI:txid1690608